Protein AF-A0A1F4DPZ2-F1 (afdb_monomer_lite)

Secondary structure (DSSP, 8-state):
----EEE------GGGTTTTHHHHHHHHHHHHHHHT-STT-----EEEEE--HHHHHHHHH-TTEEEEEEE-SPP-HHHHHHHHHHHHHHTTPPPPS--S--S---EEEEEE----

Sequence (116 aa):
MAVEARACRLAIMPEWQGASVGLRFLNAVCERWRRGENRYGKPMPTLFHTSHLGLAVALRRDPAWTQVSATLCGDNEARSIQTLARSAARHGKKAAGSGFGGYFRAVQGFRYLGLE

Foldseek 3Di:
DADAAEDEDFDDDPVCPPVCPRVVVVLVVQVCLQCLVDPRSDHHKYKYKDLDPVVVVVQVPDPQKDWDDFQFFWDDWVVQQVVQCVVCVVVVHDGDPTGGGGDTDSITMMIGNGDD

Structure (mmCIF, N/CA/C/O backbone):
data_AF-A0A1F4DPZ2-F1
#
_entry.id   AF-A0A1F4DPZ2-F1
#
loop_
_atom_site.group_PDB
_atom_site.id
_atom_site.type_symbol
_atom_site.label_atom_id
_atom_site.label_alt_id
_atom_site.label_comp_id
_atom_site.label_asym_id
_atom_site.label_entity_id
_atom_site.label_seq_id
_atom_site.pdbx_PDB_ins_code
_atom_site.Cartn_x
_atom_site.Cartn_y
_atom_site.Cartn_z
_atom_site.occupancy
_atom_site.B_iso_or_equiv
_atom_site.auth_seq_id
_atom_site.auth_comp_id
_atom_site.auth_asym_id
_atom_site.auth_atom_id
_atom_site.pdbx_PDB_model_num
ATOM 1 N N . MET A 1 1 ? 3.233 -19.149 2.320 1.00 45.69 1 MET A N 1
ATOM 2 C CA . MET A 1 1 ? 3.026 -17.750 1.882 1.00 45.69 1 MET A CA 1
ATOM 3 C C . MET A 1 1 ? 1.689 -17.289 2.427 1.00 45.69 1 MET A C 1
ATOM 5 O O . MET A 1 1 ? 0.708 -17.981 2.193 1.00 45.69 1 MET A O 1
ATOM 9 N N . ALA A 1 2 ? 1.649 -16.195 3.187 1.00 61.59 2 ALA A N 1
ATOM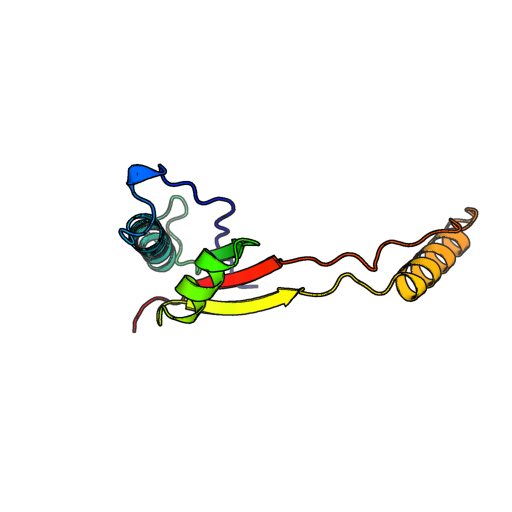 10 C CA . ALA A 1 2 ? 0.382 -15.600 3.609 1.00 61.59 2 ALA A CA 1
ATOM 11 C C . ALA A 1 2 ? -0.380 -15.089 2.372 1.00 61.59 2 ALA A C 1
ATOM 13 O O . ALA A 1 2 ? 0.235 -14.531 1.464 1.00 61.59 2 ALA A O 1
ATOM 14 N N . VAL A 1 3 ? -1.690 -15.330 2.308 1.00 84.06 3 VAL A N 1
ATOM 15 C CA . VAL A 1 3 ? -2.539 -14.848 1.210 1.00 84.06 3 VAL A CA 1
ATOM 16 C C . VAL A 1 3 ? -2.895 -13.390 1.496 1.00 84.06 3 VAL A C 1
ATOM 18 O O . VAL A 1 3 ? -3.402 -13.084 2.572 1.00 84.06 3 VAL A O 1
ATOM 21 N N . GLU A 1 4 ? -2.619 -12.496 0.549 1.00 90.62 4 GLU A N 1
ATOM 22 C CA . GLU A 1 4 ? -2.924 -11.067 0.663 1.00 90.62 4 GLU A CA 1
ATOM 23 C C . GLU A 1 4 ? -4.008 -10.664 -0.338 1.00 90.62 4 GLU A C 1
ATOM 25 O O . GLU A 1 4 ? -4.046 -11.138 -1.478 1.00 90.62 4 GLU A O 1
ATOM 30 N N . ALA A 1 5 ? -4.865 -9.735 0.070 1.00 94.00 5 ALA A N 1
ATOM 31 C CA . ALA A 1 5 ? -5.763 -9.045 -0.837 1.00 94.00 5 ALA A CA 1
ATOM 32 C C . ALA A 1 5 ? -5.009 -7.947 -1.593 1.00 94.00 5 ALA A C 1
ATOM 34 O O . ALA A 1 5 ? -4.081 -7.336 -1.062 1.00 94.00 5 ALA A O 1
ATOM 35 N N . ARG A 1 6 ? -5.429 -7.640 -2.824 1.00 93.75 6 ARG A N 1
ATOM 36 C CA . ARG A 1 6 ? -4.872 -6.525 -3.600 1.00 93.75 6 ARG A CA 1
ATOM 37 C C . ARG A 1 6 ? -5.963 -5.520 -3.944 1.00 93.75 6 ARG A C 1
ATOM 39 O O . ARG A 1 6 ? -6.891 -5.840 -4.682 1.00 93.75 6 ARG A O 1
ATOM 46 N N . ALA A 1 7 ? -5.796 -4.291 -3.475 1.00 92.50 7 ALA A N 1
ATOM 47 C CA . ALA A 1 7 ? -6.559 -3.145 -3.942 1.00 92.50 7 ALA A CA 1
ATOM 48 C C . ALA A 1 7 ? -5.812 -2.497 -5.124 1.00 92.50 7 ALA A C 1
ATOM 50 O O . ALA A 1 7 ? -4.649 -2.112 -5.008 1.00 92.50 7 ALA A O 1
ATOM 51 N N . CYS A 1 8 ? -6.466 -2.426 -6.288 1.00 85.81 8 CYS A N 1
ATOM 52 C CA . CYS A 1 8 ? -5.813 -2.045 -7.550 1.00 85.81 8 CYS A CA 1
ATOM 53 C C . CYS A 1 8 ? -6.083 -0.598 -7.983 1.00 85.81 8 CYS A C 1
ATOM 55 O O . CYS A 1 8 ? -5.235 0.015 -8.625 1.00 85.81 8 CYS A O 1
ATOM 57 N N . ARG A 1 9 ? -7.275 -0.062 -7.695 1.00 88.94 9 ARG A N 1
ATOM 58 C CA . ARG A 1 9 ? -7.693 1.277 -8.124 1.00 88.94 9 ARG A CA 1
ATOM 59 C C . ARG A 1 9 ? -8.657 1.862 -7.099 1.00 88.94 9 ARG A C 1
ATOM 61 O O . ARG A 1 9 ? -9.607 1.193 -6.709 1.00 88.94 9 ARG A O 1
ATOM 68 N N . LEU A 1 10 ? -8.415 3.109 -6.711 1.00 91.06 10 LEU A N 1
ATOM 69 C CA . LEU A 1 10 ? -9.334 3.920 -5.920 1.00 91.06 10 LEU A CA 1
ATOM 70 C C . LEU A 1 10 ? -9.719 5.135 -6.760 1.00 91.06 10 LEU A C 1
ATOM 72 O O . LEU A 1 10 ? -8.844 5.854 -7.238 1.00 91.06 10 LEU A O 1
ATOM 76 N N . ALA A 1 11 ? -11.016 5.341 -6.943 1.00 91.50 11 ALA A N 1
ATOM 77 C CA . ALA A 1 11 ? -11.564 6.524 -7.582 1.00 91.50 11 ALA A CA 1
ATOM 78 C C . ALA A 1 11 ? -12.589 7.143 -6.636 1.00 91.50 11 ALA A C 1
ATOM 80 O O . ALA A 1 11 ? -13.392 6.432 -6.035 1.00 91.50 11 ALA A O 1
ATOM 81 N N . ILE A 1 12 ? -12.533 8.462 -6.509 1.00 91.62 12 ILE A N 1
ATOM 82 C CA . ILE A 1 12 ? -13.531 9.264 -5.811 1.00 91.62 12 ILE A CA 1
ATOM 83 C C . ILE A 1 12 ? -13.921 10.415 -6.723 1.00 91.62 12 ILE A C 1
ATOM 85 O O . ILE A 1 12 ? -13.080 10.919 -7.477 1.00 91.62 12 ILE A O 1
ATOM 89 N N . MET A 1 13 ? -15.186 10.815 -6.657 1.00 93.25 13 MET A N 1
ATOM 90 C CA . MET A 1 13 ? -15.648 11.967 -7.417 1.00 93.25 13 MET A CA 1
ATOM 91 C C . MET A 1 13 ? -14.890 13.235 -6.981 1.00 93.25 13 MET A C 1
ATOM 93 O O . MET A 1 13 ? -14.535 13.338 -5.799 1.00 93.25 13 MET A O 1
ATOM 97 N N . PRO A 1 14 ? -14.615 14.178 -7.902 1.00 90.50 14 PRO A N 1
ATOM 98 C CA . PRO A 1 14 ? -13.837 15.384 -7.615 1.00 90.50 14 PRO A CA 1
ATOM 99 C C . PRO A 1 14 ? -14.345 16.188 -6.413 1.00 90.50 14 PRO A C 1
ATOM 101 O O . PRO A 1 14 ? -13.545 16.602 -5.582 1.00 90.50 14 PRO A O 1
ATOM 104 N N . GLU A 1 15 ? -15.660 16.334 -6.266 1.00 93.69 15 GLU A N 1
ATOM 105 C CA . GLU A 1 15 ? -16.312 17.067 -5.175 1.00 93.69 15 GLU A CA 1
ATOM 106 C C . GLU A 1 15 ? -16.059 16.467 -3.781 1.00 93.69 15 GLU A C 1
ATOM 108 O O . GLU A 1 15 ? -16.187 17.159 -2.774 1.00 93.69 15 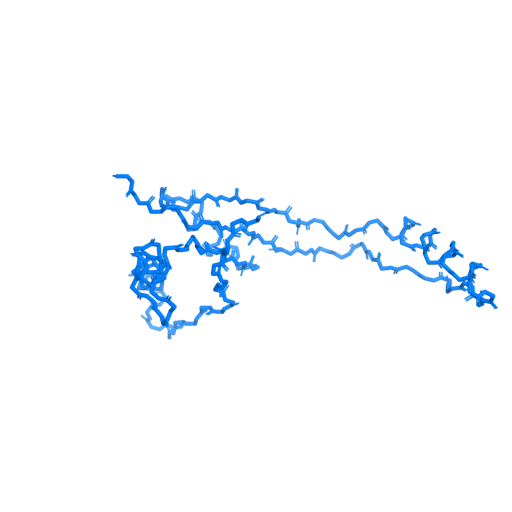GLU A O 1
ATOM 113 N N . TRP A 1 16 ? -15.645 15.198 -3.711 1.00 90.06 16 TRP A N 1
ATOM 114 C CA . TRP A 1 16 ? -15.306 14.507 -2.463 1.00 90.06 16 TRP A CA 1
ATOM 115 C C . TRP A 1 16 ? -13.792 14.386 -2.229 1.00 90.06 16 TRP A C 1
ATOM 117 O O . TRP A 1 16 ? -13.357 13.809 -1.223 1.00 90.06 16 TRP A O 1
ATOM 127 N N . GLN A 1 17 ? -12.963 14.916 -3.134 1.00 87.69 17 GLN A N 1
ATOM 128 C CA . GLN A 1 17 ? -11.515 14.985 -2.937 1.00 87.69 17 GLN A CA 1
ATOM 129 C C . GLN A 1 17 ? -11.177 15.992 -1.830 1.00 87.69 17 GLN A C 1
ATOM 131 O O . GLN A 1 17 ? -11.837 17.008 -1.658 1.00 87.69 17 GLN A O 1
ATOM 136 N N . GLY A 1 18 ? -10.167 15.687 -1.012 1.00 83.12 18 GLY A N 1
ATOM 137 C CA . GLY A 1 18 ? -9.789 16.524 0.138 1.00 83.12 18 GLY A CA 1
ATOM 138 C C . GLY A 1 18 ? -10.668 16.350 1.386 1.00 83.12 18 GLY A C 1
ATOM 139 O O . GLY A 1 18 ? -10.171 16.523 2.494 1.00 83.12 18 GLY A O 1
ATOM 140 N N . ALA A 1 19 ? -11.905 15.860 1.258 1.00 87.94 19 ALA A N 1
ATOM 141 C CA . ALA A 1 19 ? -12.790 15.553 2.393 1.00 87.94 19 ALA A CA 1
ATOM 142 C C . ALA A 1 19 ? -12.450 14.228 3.118 1.00 87.94 19 ALA A C 1
ATOM 144 O O . ALA A 1 19 ? -13.220 13.729 3.936 1.00 87.94 19 ALA A O 1
ATOM 145 N N . SER A 1 20 ? -11.303 13.610 2.807 1.00 85.12 20 SER A N 1
ATOM 146 C CA . SER A 1 20 ? -10.849 12.311 3.344 1.00 85.12 20 SER A CA 1
ATOM 147 C C . SER A 1 20 ? -11.784 11.112 3.097 1.00 85.12 20 SER A C 1
ATOM 149 O O . SER A 1 20 ? -11.528 10.026 3.619 1.00 85.12 20 SER A O 1
ATOM 151 N N . VAL A 1 21 ? -12.826 11.260 2.270 1.00 92.44 21 VAL A N 1
ATOM 152 C CA . VAL A 1 21 ? -13.807 10.197 1.980 1.00 92.44 21 VAL A CA 1
ATOM 153 C C . VAL A 1 21 ? -13.128 8.963 1.388 1.00 92.44 21 VAL A C 1
ATOM 155 O O . VAL A 1 21 ? -13.366 7.851 1.848 1.00 92.44 21 VAL A O 1
ATOM 158 N N . GLY A 1 22 ? -12.221 9.152 0.424 1.00 92.75 22 GLY A N 1
ATOM 159 C CA . GLY A 1 22 ? -11.522 8.041 -0.228 1.00 92.75 22 GLY A CA 1
ATOM 160 C C . GLY A 1 22 ? -10.669 7.202 0.724 1.00 92.75 22 GLY A C 1
ATOM 161 O O . GLY A 1 22 ? -10.720 5.977 0.658 1.00 92.75 22 GLY A O 1
ATOM 162 N N . LEU A 1 23 ? -9.923 7.840 1.632 1.00 92.75 23 LEU A N 1
ATOM 163 C CA . LEU A 1 23 ? -9.080 7.131 2.600 1.00 92.75 23 LEU A CA 1
ATOM 164 C C . LEU A 1 23 ? -9.931 6.400 3.646 1.00 92.75 23 LEU A C 1
ATOM 166 O O . LEU A 1 23 ? -9.687 5.232 3.923 1.00 92.75 23 LEU A O 1
ATOM 170 N N . ARG A 1 24 ? -10.987 7.046 4.161 1.00 93.75 24 ARG A N 1
ATOM 171 C CA . ARG A 1 24 ? -11.937 6.416 5.096 1.00 93.75 24 ARG A CA 1
ATOM 172 C C . ARG A 1 24 ? -12.630 5.207 4.469 1.00 93.75 24 ARG A C 1
ATOM 174 O O . ARG A 1 24 ? -12.734 4.165 5.111 1.00 93.75 24 ARG A O 1
ATOM 181 N N . PHE A 1 25 ? -13.062 5.330 3.214 1.00 95.00 25 PHE A N 1
ATOM 182 C CA . PHE A 1 25 ? -13.646 4.226 2.458 1.00 95.00 25 PHE A CA 1
ATOM 183 C C . PHE A 1 25 ? -12.644 3.082 2.269 1.00 95.00 25 PHE A C 1
ATOM 185 O O . PHE A 1 25 ? -12.967 1.931 2.560 1.00 95.00 25 PHE A O 1
ATOM 192 N N . LEU A 1 26 ? -11.420 3.395 1.832 1.00 95.44 26 LEU A N 1
ATOM 193 C CA . LEU A 1 26 ? -10.370 2.398 1.644 1.00 95.44 26 LEU A CA 1
ATOM 194 C C . LEU A 1 26 ? -10.064 1.658 2.956 1.00 95.44 26 LEU A C 1
ATOM 196 O O . LEU A 1 26 ? -10.050 0.431 2.960 1.00 95.44 26 LEU A O 1
ATOM 200 N N . ASN A 1 27 ? -9.912 2.382 4.068 1.00 95.62 27 ASN A N 1
ATOM 201 C CA . ASN A 1 27 ? -9.676 1.802 5.392 1.00 95.62 27 ASN A CA 1
ATOM 202 C C . ASN A 1 27 ? -10.820 0.877 5.815 1.00 95.62 27 ASN A C 1
ATOM 204 O O . ASN A 1 27 ? -10.566 -0.241 6.251 1.00 95.62 27 ASN A O 1
ATOM 208 N N . ALA A 1 28 ? -12.075 1.304 5.642 1.00 95.81 28 ALA A N 1
ATOM 209 C CA . ALA A 1 28 ? -13.237 0.490 5.990 1.00 95.81 28 ALA A CA 1
ATOM 210 C C . ALA A 1 28 ? -13.277 -0.823 5.193 1.00 95.81 28 ALA A C 1
ATOM 212 O O . ALA A 1 28 ? -13.537 -1.884 5.757 1.00 95.81 28 ALA A O 1
ATOM 213 N N . VAL A 1 29 ? -12.979 -0.780 3.891 1.00 95.81 29 VAL A N 1
ATOM 214 C CA . VAL A 1 29 ? -12.901 -1.993 3.067 1.00 95.81 29 VAL A CA 1
ATOM 215 C C . VAL A 1 29 ? -11.739 -2.879 3.522 1.00 95.81 29 VAL A C 1
ATOM 217 O O . VAL A 1 29 ? -11.939 -4.070 3.749 1.00 95.81 29 VAL A O 1
ATOM 220 N N . CYS A 1 30 ? -10.540 -2.324 3.695 1.00 96.25 30 CYS A N 1
ATOM 221 C CA . CYS A 1 30 ? -9.362 -3.089 4.100 1.00 96.25 30 CYS A CA 1
ATOM 222 C C . CYS A 1 30 ? -9.517 -3.730 5.487 1.00 96.25 30 CYS A C 1
ATOM 224 O O . CYS A 1 30 ? -9.100 -4.873 5.668 1.00 96.25 30 CYS A O 1
ATOM 226 N N . GLU A 1 31 ? -10.174 -3.057 6.431 1.00 96.62 31 GLU A N 1
ATOM 227 C CA . GLU A 1 31 ? -10.462 -3.598 7.762 1.00 96.62 31 GLU A CA 1
ATOM 228 C C . GLU A 1 31 ? -11.413 -4.796 7.697 1.00 96.62 31 GLU A C 1
ATOM 230 O O . GLU A 1 31 ? -11.169 -5.818 8.338 1.00 96.62 31 GLU A O 1
ATOM 235 N N . ARG A 1 32 ? -12.449 -4.738 6.852 1.00 96.19 32 ARG A N 1
ATOM 236 C CA . ARG A 1 32 ? -13.337 -5.889 6.620 1.00 96.19 32 ARG A CA 1
ATOM 237 C C . ARG A 1 32 ? -12.578 -7.077 6.035 1.00 96.19 32 ARG A C 1
ATOM 239 O O . ARG A 1 32 ? -12.749 -8.209 6.483 1.00 96.19 32 ARG A O 1
ATOM 246 N N . TRP A 1 33 ? -11.672 -6.834 5.086 1.00 96.00 33 TRP A N 1
ATOM 247 C CA . TRP A 1 33 ? -10.814 -7.892 4.546 1.00 96.00 33 TRP A CA 1
ATOM 248 C C . TRP A 1 33 ? -9.859 -8.467 5.596 1.00 96.00 33 TRP A C 1
ATOM 250 O O . TRP A 1 33 ? -9.722 -9.692 5.668 1.00 96.00 33 TRP A O 1
ATOM 260 N N . ARG A 1 34 ? -9.281 -7.616 6.452 1.00 95.19 34 ARG A N 1
ATOM 261 C CA . ARG A 1 34 ? -8.427 -8.026 7.574 1.00 95.19 34 ARG A CA 1
ATOM 262 C C . ARG A 1 34 ? -9.175 -8.928 8.552 1.00 95.19 34 ARG A C 1
ATOM 264 O O . ARG A 1 34 ? -8.626 -9.940 8.965 1.00 95.19 34 ARG A O 1
ATOM 271 N N . ARG A 1 35 ? -10.437 -8.617 8.860 1.00 95.00 35 ARG A N 1
ATOM 272 C CA . ARG A 1 35 ? -11.313 -9.423 9.736 1.00 95.00 35 ARG A CA 1
ATOM 273 C C . ARG A 1 35 ? -11.838 -10.706 9.092 1.00 95.00 35 ARG A C 1
ATOM 275 O O . ARG A 1 35 ? -12.417 -11.540 9.775 1.00 95.00 35 ARG A O 1
ATOM 282 N N . GLY A 1 36 ? -11.651 -10.877 7.786 1.00 94.94 36 GLY A N 1
ATOM 283 C CA . GLY A 1 36 ? -12.202 -12.010 7.047 1.00 94.94 36 GLY A CA 1
ATOM 284 C C . GLY A 1 36 ? -13.660 -11.837 6.624 1.00 94.94 36 GLY A C 1
ATOM 285 O O . GLY A 1 36 ? -14.237 -12.773 6.076 1.00 94.94 36 GLY A O 1
ATOM 286 N N . GLU A 1 37 ? -14.232 -10.639 6.772 1.00 96.00 37 GLU A N 1
ATOM 287 C CA . GLU A 1 37 ? -15.540 -10.243 6.229 1.00 96.00 37 GLU A CA 1
ATOM 288 C C . GLU A 1 37 ? -15.458 -10.001 4.710 1.00 96.00 37 GLU A C 1
ATOM 290 O O . GLU A 1 37 ? -15.810 -8.948 4.174 1.00 96.00 37 GLU A O 1
ATOM 295 N N . ASN A 1 38 ? -14.926 -10.982 3.993 1.00 94.12 38 ASN A N 1
ATOM 296 C CA . ASN A 1 38 ? -14.784 -10.980 2.549 1.00 94.12 38 ASN A CA 1
ATOM 297 C C . ASN A 1 38 ? -15.379 -12.270 1.977 1.00 94.12 38 ASN A C 1
ATOM 299 O O . ASN A 1 38 ? -15.696 -13.210 2.703 1.00 94.12 38 ASN A O 1
ATOM 303 N N . ARG A 1 39 ? -15.498 -12.340 0.649 1.00 94.06 39 ARG A N 1
ATOM 304 C CA . ARG A 1 39 ? -16.104 -13.486 -0.054 1.00 94.06 39 ARG A CA 1
ATOM 305 C C . ARG A 1 39 ? -15.448 -14.843 0.227 1.00 94.06 39 ARG A C 1
ATOM 307 O O . ARG A 1 39 ? -16.016 -15.868 -0.122 1.00 94.06 39 ARG A O 1
ATOM 314 N N . TYR A 1 40 ? -14.235 -14.848 0.776 1.00 94.00 40 TYR A N 1
ATOM 315 C CA . TYR A 1 40 ? -13.488 -16.060 1.085 1.00 94.00 40 TYR A CA 1
ATOM 316 C C . TYR A 1 40 ? -13.605 -16.477 2.552 1.00 94.00 40 TYR A C 1
ATOM 318 O O . TYR A 1 40 ? -13.099 -17.543 2.892 1.00 94.00 40 TYR A O 1
ATOM 326 N N . GLY A 1 41 ? -14.209 -15.648 3.414 1.00 94.88 41 GLY A N 1
ATOM 327 C CA . GLY A 1 41 ? -14.310 -15.907 4.852 1.00 94.88 41 GLY A CA 1
ATOM 328 C C . GLY A 1 41 ? -12.950 -16.025 5.548 1.00 94.88 41 GLY A C 1
ATOM 329 O O . GLY A 1 41 ? -12.827 -16.747 6.532 1.00 94.88 41 GLY A O 1
ATOM 330 N N . LYS A 1 42 ? -11.897 -15.401 4.996 1.00 93.56 42 LYS A N 1
ATOM 331 C CA . LYS A 1 42 ? -10.508 -15.559 5.459 1.00 9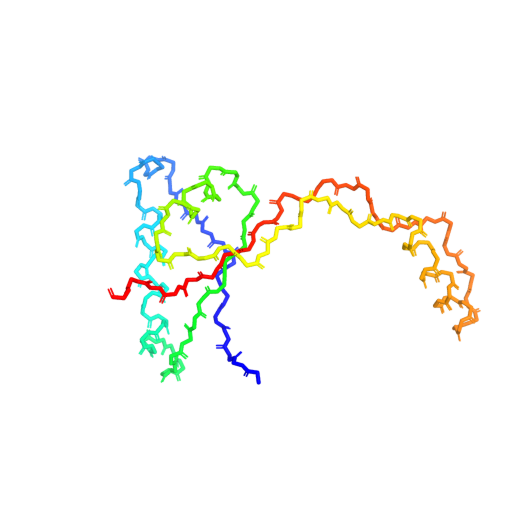3.56 42 LYS A CA 1
ATOM 332 C C . LYS A 1 42 ? -9.875 -14.210 5.784 1.00 93.56 42 LYS A C 1
ATOM 334 O O . LYS A 1 42 ? -9.863 -13.354 4.897 1.00 93.56 42 LYS A O 1
ATOM 339 N N . PRO A 1 43 ? -9.308 -14.026 6.987 1.00 94.69 43 PRO A N 1
ATOM 340 C CA . PRO A 1 43 ? -8.506 -12.855 7.327 1.00 94.69 43 PRO A CA 1
ATOM 341 C C . PRO A 1 43 ? -7.349 -12.664 6.345 1.00 94.69 43 PRO A C 1
ATOM 343 O O . PRO A 1 43 ? -6.530 -13.569 6.170 1.00 94.69 43 PRO A O 1
ATOM 346 N N . MET A 1 44 ? -7.285 -11.507 5.684 1.00 94.69 44 MET A N 1
ATOM 347 C CA . MET A 1 44 ? -6.206 -11.178 4.750 1.00 94.69 44 MET A CA 1
ATOM 348 C C . MET A 1 44 ? -5.820 -9.700 4.863 1.00 94.69 44 MET A C 1
ATOM 350 O O . MET A 1 44 ? -6.694 -8.837 4.741 1.00 94.69 44 MET A O 1
ATOM 354 N N . PRO A 1 45 ? -4.525 -9.371 5.032 1.00 93.62 45 PRO A N 1
ATOM 355 C CA . PRO A 1 45 ? -4.071 -7.995 4.894 1.00 93.62 45 PRO A CA 1
ATOM 356 C C . PRO A 1 45 ? -4.239 -7.538 3.440 1.00 93.62 45 PRO A C 1
ATOM 358 O O . PRO A 1 45 ? -4.243 -8.352 2.510 1.00 93.62 45 PRO A O 1
ATOM 361 N N . THR A 1 46 ? -4.373 -6.227 3.235 1.00 96.19 46 THR A N 1
ATOM 362 C CA . THR A 1 46 ? -4.560 -5.653 1.895 1.00 96.19 46 THR A CA 1
ATOM 363 C C . THR A 1 46 ? -3.331 -4.873 1.456 1.00 96.19 46 THR A C 1
ATOM 365 O O . THR A 1 46 ? -2.846 -4.008 2.180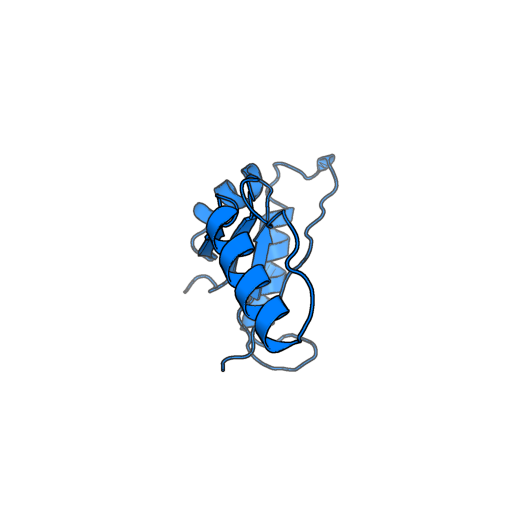 1.00 96.19 46 THR A O 1
ATOM 368 N N . LEU A 1 47 ? -2.860 -5.151 0.244 1.00 95.94 47 LEU A N 1
ATOM 369 C CA . LEU A 1 47 ? -1.792 -4.428 -0.433 1.00 95.94 47 LEU A CA 1
ATOM 370 C C . LEU A 1 47 ? -2.384 -3.434 -1.441 1.00 95.94 47 LEU A C 1
ATOM 372 O O . LEU A 1 47 ? -3.230 -3.798 -2.261 1.00 95.94 47 LEU A O 1
ATOM 376 N N . PHE A 1 48 ? -1.906 -2.195 -1.419 1.00 95.31 48 PHE A N 1
ATOM 377 C CA . PHE A 1 48 ? -2.329 -1.114 -2.303 1.00 95.31 48 PHE A CA 1
ATOM 378 C C . PHE A 1 48 ? -1.115 -0.453 -2.955 1.00 95.31 48 PHE A C 1
ATOM 380 O O . PHE A 1 48 ? -0.159 -0.093 -2.272 1.00 95.31 48 PHE A O 1
ATOM 387 N N . HIS A 1 49 ? -1.147 -0.284 -4.278 1.00 93.19 4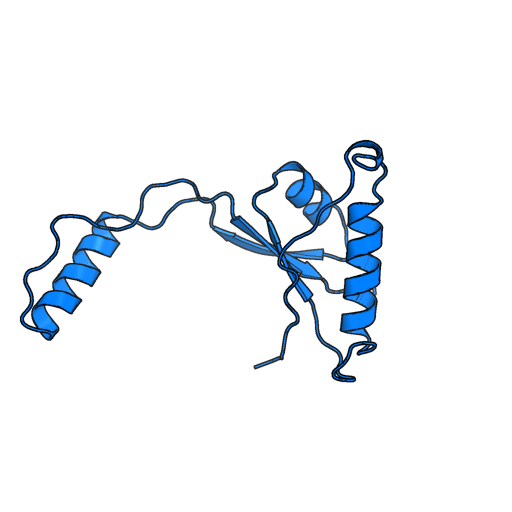9 HIS A N 1
ATOM 388 C CA . HIS A 1 49 ? -0.093 0.408 -5.021 1.00 93.19 49 HIS A CA 1
ATOM 389 C C . HIS A 1 49 ? -0.636 1.694 -5.620 1.00 93.19 49 HIS A C 1
ATOM 391 O O . HIS A 1 49 ? -1.709 1.701 -6.220 1.00 93.19 49 HIS A O 1
ATOM 397 N N . THR A 1 50 ? 0.130 2.772 -5.504 1.00 91.38 50 THR A N 1
ATOM 398 C CA . THR A 1 50 ? -0.247 4.067 -6.063 1.00 91.38 50 THR A CA 1
ATOM 399 C C . THR A 1 50 ? 0.956 4.805 -6.624 1.00 91.38 50 THR A C 1
ATOM 401 O O . THR A 1 50 ? 2.057 4.722 -6.084 1.00 91.38 50 THR A O 1
ATOM 404 N N . SER A 1 51 ? 0.729 5.538 -7.712 1.00 89.06 51 SER A N 1
ATOM 405 C CA . SER A 1 51 ? 1.643 6.560 -8.230 1.00 89.06 51 SER A CA 1
ATOM 406 C C . SER A 1 51 ? 1.243 7.979 -7.827 1.00 89.06 51 SER A C 1
ATOM 408 O O . SER A 1 51 ? 1.931 8.944 -8.153 1.00 89.06 51 SER A O 1
ATOM 410 N N . HIS A 1 52 ? 0.111 8.125 -7.136 1.00 88.94 52 HIS A N 1
ATOM 411 C CA . HIS A 1 52 ? -0.455 9.417 -6.789 1.00 88.94 52 HIS A CA 1
ATOM 412 C C . HIS A 1 52 ? 0.230 9.982 -5.542 1.00 88.94 52 HIS A C 1
ATOM 414 O O . HIS A 1 52 ? -0.036 9.534 -4.423 1.00 88.94 52 HIS A O 1
ATOM 420 N N . LEU A 1 53 ? 1.081 10.996 -5.729 1.00 87.38 53 LEU A N 1
ATOM 421 C CA . LEU A 1 53 ? 1.902 11.587 -4.665 1.00 87.38 53 LEU A CA 1
ATOM 422 C C . LEU A 1 53 ? 1.070 12.027 -3.454 1.00 87.38 53 LEU A C 1
ATOM 424 O O . LEU A 1 53 ? 1.415 11.694 -2.322 1.00 87.38 53 LEU A O 1
ATOM 428 N N . GLY A 1 54 ? -0.064 12.699 -3.682 1.00 89.38 54 GLY A N 1
ATOM 429 C CA . GLY A 1 54 ? -0.944 13.146 -2.598 1.00 89.38 54 GLY A CA 1
ATOM 430 C C . GLY A 1 54 ? -1.552 11.990 -1.798 1.00 89.38 54 GLY A C 1
ATOM 431 O O . GLY A 1 54 ? -1.670 12.073 -0.579 1.00 89.38 54 GLY A O 1
ATOM 432 N N . LEU A 1 55 ? -1.860 10.871 -2.463 1.00 90.81 55 LEU A N 1
ATOM 433 C CA . LEU A 1 55 ? -2.417 9.695 -1.791 1.00 90.81 55 LEU A CA 1
ATOM 434 C C . LEU A 1 55 ? -1.323 8.954 -1.025 1.00 90.81 55 LEU A C 1
ATOM 436 O O . LEU A 1 55 ? -1.546 8.533 0.100 1.00 90.81 55 LEU A O 1
ATOM 440 N N . ALA A 1 56 ? -0.123 8.848 -1.591 1.00 92.50 56 ALA A N 1
ATOM 441 C CA . ALA A 1 56 ? 1.004 8.240 -0.903 1.00 92.50 56 ALA A CA 1
ATOM 442 C C . ALA A 1 56 ? 1.442 9.033 0.338 1.00 92.50 56 ALA A C 1
ATOM 444 O O . ALA A 1 56 ? 1.831 8.434 1.337 1.00 92.50 56 ALA A O 1
ATOM 445 N N . VAL A 1 57 ? 1.375 10.369 0.300 1.00 92.94 57 VAL A N 1
ATOM 446 C CA . VAL A 1 57 ? 1.605 11.212 1.485 1.00 92.94 57 VAL A CA 1
ATOM 447 C C . VAL A 1 57 ? 0.523 10.971 2.536 1.00 92.94 57 VAL A C 1
ATOM 449 O O . VAL A 1 57 ? 0.855 10.840 3.710 1.00 92.94 57 VAL A O 1
ATOM 452 N N . ALA A 1 58 ? -0.746 10.879 2.130 1.00 93.50 58 ALA A N 1
ATOM 453 C CA . ALA A 1 58 ? -1.842 10.583 3.050 1.00 93.50 58 ALA A CA 1
ATOM 454 C C . ALA A 1 58 ? -1.680 9.200 3.705 1.00 93.50 58 ALA A C 1
ATOM 456 O O . ALA A 1 58 ? -1.747 9.102 4.924 1.00 93.50 58 ALA A O 1
ATOM 457 N N . LEU A 1 59 ? -1.368 8.163 2.920 1.00 94.56 59 LEU A N 1
ATOM 458 C CA . LEU A 1 59 ? -1.127 6.805 3.419 1.00 94.56 59 LEU A CA 1
ATOM 459 C C . LEU A 1 59 ? 0.085 6.732 4.357 1.00 94.56 59 LEU A C 1
ATOM 461 O O . LEU A 1 59 ? 0.039 6.013 5.341 1.00 94.56 59 LEU A O 1
ATOM 465 N N . ARG A 1 60 ? 1.154 7.504 4.106 1.00 94.69 60 ARG A N 1
ATOM 466 C CA . ARG A 1 60 ? 2.308 7.594 5.024 1.00 94.69 60 ARG A CA 1
ATOM 467 C C . ARG A 1 60 ? 1.976 8.228 6.377 1.00 94.69 60 ARG A C 1
ATOM 469 O O . ARG A 1 60 ? 2.719 8.018 7.327 1.00 94.69 60 ARG A O 1
ATOM 476 N N . ARG A 1 61 ? 0.928 9.052 6.447 1.00 94.38 61 ARG A N 1
ATOM 477 C CA . ARG A 1 61 ? 0.487 9.719 7.682 1.00 94.38 61 ARG A CA 1
ATOM 478 C C . ARG A 1 61 ? -0.545 8.905 8.458 1.00 94.38 61 ARG A C 1
ATOM 480 O O . ARG A 1 61 ? -0.792 9.221 9.616 1.00 94.38 61 ARG A O 1
ATOM 487 N N . ASP A 1 62 ? -1.167 7.917 7.823 1.00 94.56 62 ASP A N 1
ATOM 488 C CA . ASP A 1 62 ? -2.195 7.088 8.439 1.00 94.56 62 ASP A CA 1
ATOM 489 C C . ASP A 1 62 ? -1.541 5.907 9.185 1.00 94.56 62 ASP A C 1
ATOM 491 O O . ASP A 1 62 ? -0.893 5.077 8.543 1.00 94.56 62 ASP A O 1
ATOM 495 N N . PRO A 1 63 ? -1.700 5.799 10.519 1.00 95.00 63 PRO A N 1
ATOM 496 C CA . PRO A 1 63 ? -1.054 4.754 11.312 1.00 95.00 63 PRO A CA 1
ATOM 497 C C . PRO A 1 63 ? -1.542 3.337 10.985 1.00 95.00 63 PRO A C 1
ATOM 499 O O . PRO A 1 63 ? -0.846 2.374 11.290 1.00 95.00 63 PRO A O 1
ATOM 502 N N . ALA A 1 64 ? -2.694 3.185 10.322 1.00 95.75 64 ALA A N 1
ATOM 503 C CA . ALA A 1 64 ? -3.181 1.876 9.896 1.00 95.75 64 ALA A CA 1
ATOM 504 C C . ALA A 1 64 ? -2.411 1.302 8.689 1.00 95.75 64 ALA A C 1
ATOM 506 O O . ALA A 1 64 ? -2.619 0.143 8.308 1.00 95.75 64 ALA A O 1
ATOM 507 N N . TRP A 1 65 ? -1.548 2.106 8.057 1.00 96.50 65 TRP A N 1
ATOM 508 C CA . TRP A 1 65 ? -0.809 1.749 6.852 1.00 96.50 65 TRP A CA 1
ATOM 509 C C . TRP A 1 65 ? 0.694 1.708 7.089 1.00 96.50 65 TRP A C 1
ATOM 511 O O . TRP A 1 65 ? 1.288 2.563 7.735 1.00 96.50 65 TRP A O 1
ATOM 521 N N . THR A 1 66 ? 1.342 0.728 6.469 1.00 96.12 66 THR A N 1
ATOM 522 C CA . THR A 1 66 ? 2.801 0.625 6.418 1.00 96.12 66 THR A CA 1
ATOM 523 C C . THR A 1 66 ? 3.258 0.633 4.970 1.00 96.12 66 THR A C 1
ATOM 525 O O . THR A 1 66 ? 2.749 -0.124 4.143 1.00 96.12 66 THR A O 1
ATOM 528 N N . GLN A 1 67 ? 4.232 1.479 4.639 1.00 95.31 67 GLN A N 1
ATOM 529 C CA . GLN A 1 67 ? 4.856 1.448 3.321 1.00 95.31 67 GLN A CA 1
ATOM 530 C C . GLN A 1 67 ? 5.779 0.229 3.213 1.00 95.31 67 GLN A C 1
ATOM 532 O O . GLN A 1 67 ? 6.661 0.038 4.042 1.00 95.31 67 GLN A O 1
ATOM 537 N N . VAL A 1 68 ? 5.576 -0.597 2.187 1.00 94.88 68 VAL A N 1
ATOM 538 C CA . VAL A 1 68 ? 6.281 -1.882 2.015 1.00 94.88 68 VAL A CA 1
ATOM 539 C C . VAL A 1 68 ? 7.148 -1.921 0.765 1.00 94.88 68 VAL A C 1
ATOM 541 O O . VAL A 1 68 ? 8.044 -2.753 0.660 1.00 94.88 68 VAL A O 1
ATOM 544 N N . SER A 1 69 ? 6.895 -1.026 -0.191 1.00 90.69 69 SER A N 1
ATOM 545 C CA . SER A 1 69 ? 7.738 -0.861 -1.369 1.00 90.69 69 SER A CA 1
ATOM 546 C C . SER A 1 69 ? 7.727 0.581 -1.872 1.00 90.69 69 SER A C 1
ATOM 548 O O . SER A 1 69 ? 6.766 1.340 -1.703 1.00 90.69 69 SER A O 1
ATOM 550 N N . ALA A 1 70 ? 8.833 0.971 -2.497 1.00 86.06 70 ALA A N 1
ATOM 551 C CA . ALA A 1 70 ? 8.998 2.256 -3.157 1.00 86.06 70 ALA A CA 1
ATOM 552 C C . ALA A 1 70 ? 9.963 2.071 -4.330 1.00 86.06 70 ALA A C 1
ATOM 554 O O . ALA A 1 70 ? 11.172 2.241 -4.188 1.00 86.06 70 ALA A O 1
ATOM 555 N N . THR A 1 71 ? 9.439 1.688 -5.490 1.00 79.50 71 THR A N 1
ATOM 556 C CA . THR A 1 71 ? 10.246 1.634 -6.712 1.00 79.50 71 THR A CA 1
ATOM 557 C C . THR A 1 71 ? 10.150 3.001 -7.353 1.00 79.50 71 THR A C 1
ATOM 559 O O . THR A 1 71 ? 9.227 3.213 -8.126 1.00 79.50 71 THR A O 1
ATOM 562 N N . LEU A 1 72 ? 11.035 3.921 -6.951 1.00 71.81 72 LEU A N 1
ATOM 563 C CA . LEU A 1 72 ? 11.042 5.322 -7.399 1.00 71.81 72 LEU A CA 1
ATOM 564 C C . LEU A 1 72 ? 11.865 5.518 -8.682 1.00 71.81 72 LEU A C 1
ATOM 566 O O . LEU A 1 72 ? 11.496 6.289 -9.562 1.00 71.81 72 LEU A O 1
ATOM 570 N N . CYS A 1 73 ? 12.969 4.792 -8.833 1.00 70.50 73 CYS A N 1
ATOM 571 C CA . CYS A 1 73 ? 13.767 4.781 -10.054 1.00 70.50 73 CYS A CA 1
ATOM 572 C C . CYS A 1 73 ? 13.429 3.559 -10.916 1.00 70.50 73 CYS A C 1
ATOM 574 O O . CYS A 1 73 ? 13.072 2.495 -10.408 1.00 70.50 73 CYS A O 1
ATOM 576 N N . GLY A 1 74 ? 13.518 3.730 -12.236 1.00 68.12 74 GLY A N 1
ATOM 577 C CA . GLY A 1 74 ? 13.476 2.609 -13.167 1.00 68.12 74 GLY A CA 1
ATOM 578 C C . GLY A 1 74 ? 14.698 1.713 -12.999 1.00 68.12 74 GLY A C 1
ATOM 579 O O . GLY A 1 74 ? 15.737 2.142 -12.495 1.00 68.12 74 GLY A O 1
ATOM 580 N N . ASP A 1 75 ? 14.572 0.468 -13.447 1.00 74.00 75 ASP A N 1
ATOM 581 C CA . ASP A 1 75 ? 15.674 -0.488 -13.429 1.00 74.00 75 ASP A CA 1
ATOM 582 C C . ASP A 1 75 ? 16.867 -0.014 -14.279 1.00 74.00 75 ASP A C 1
ATOM 584 O O . ASP A 1 75 ? 16.758 0.873 -15.130 1.00 74.00 75 ASP A O 1
ATOM 588 N N . ASN A 1 76 ? 18.037 -0.605 -14.039 1.00 83.38 76 ASN A N 1
ATOM 589 C CA . ASN A 1 76 ? 19.257 -0.275 -14.770 1.00 83.38 76 ASN A CA 1
ATOM 590 C C . ASN A 1 76 ? 19.205 -0.862 -16.195 1.00 83.38 76 ASN A C 1
ATOM 592 O O . ASN A 1 76 ? 19.258 -2.082 -16.368 1.00 83.38 76 ASN A O 1
ATOM 596 N N . GLU A 1 77 ? 19.148 0.009 -17.206 1.00 85.69 77 GLU A N 1
ATOM 597 C CA . GLU A 1 77 ? 19.072 -0.389 -18.618 1.00 85.69 77 GLU A CA 1
ATOM 598 C C . GLU A 1 77 ? 20.267 -1.253 -19.041 1.00 85.69 77 GLU A C 1
ATOM 600 O O . GLU A 1 77 ? 20.080 -2.301 -19.657 1.00 85.69 77 GLU A O 1
ATOM 605 N N . ALA A 1 78 ? 21.490 -0.891 -18.636 1.00 87.50 78 ALA A N 1
ATOM 606 C CA . ALA A 1 78 ? 22.688 -1.668 -18.950 1.00 87.50 78 ALA A CA 1
ATOM 607 C C . ALA A 1 78 ? 22.611 -3.087 -18.365 1.00 87.50 78 ALA A C 1
ATOM 609 O O . ALA A 1 78 ? 22.966 -4.064 -19.028 1.00 87.50 78 ALA A O 1
ATOM 610 N N . ARG A 1 79 ? 22.075 -3.230 -17.146 1.00 87.00 79 ARG A N 1
ATOM 611 C CA . ARG A 1 79 ? 21.806 -4.546 -16.551 1.00 87.00 79 ARG A CA 1
ATOM 612 C C . ARG A 1 79 ? 20.759 -5.312 -17.359 1.00 87.00 79 ARG A C 1
ATOM 614 O O . ARG A 1 79 ? 20.949 -6.505 -17.584 1.00 87.00 79 ARG A O 1
ATOM 621 N N . SER A 1 80 ? 19.694 -4.655 -17.819 1.00 87.88 80 SER A N 1
ATOM 622 C CA . SER A 1 80 ? 18.686 -5.284 -18.681 1.00 87.88 80 SER A CA 1
ATOM 623 C C . SER A 1 80 ? 19.275 -5.756 -20.012 1.00 87.88 80 SER A C 1
ATOM 625 O O . SER A 1 80 ? 18.942 -6.852 -20.454 1.00 87.88 80 SER A O 1
ATOM 627 N N . ILE A 1 81 ? 20.158 -4.979 -20.643 1.00 90.44 81 ILE A N 1
ATOM 628 C CA . ILE A 1 81 ? 20.851 -5.390 -21.874 1.00 90.44 81 ILE A CA 1
ATOM 629 C C . ILE A 1 81 ? 21.660 -6.664 -21.608 1.00 90.44 81 ILE A C 1
ATOM 631 O O . ILE A 1 81 ? 21.562 -7.639 -22.352 1.00 90.44 81 ILE A O 1
ATOM 635 N N . GLN A 1 82 ? 22.409 -6.704 -20.502 1.00 91.12 82 GLN A N 1
ATOM 636 C CA . GLN A 1 82 ? 23.217 -7.871 -20.143 1.00 91.12 82 GLN A CA 1
ATOM 637 C C . GLN A 1 82 ? 22.379 -9.128 -19.874 1.00 91.12 82 GLN A C 1
ATOM 639 O O . GLN A 1 82 ? 22.801 -10.229 -20.235 1.00 91.12 82 GLN A O 1
ATOM 644 N N . THR A 1 83 ? 21.218 -9.010 -19.219 1.00 90.56 83 THR A N 1
ATOM 645 C CA . THR A 1 83 ? 20.347 -10.171 -18.968 1.00 90.56 83 THR A CA 1
ATOM 646 C C . THR A 1 83 ? 19.661 -10.649 -20.245 1.00 90.56 83 THR A C 1
ATOM 648 O O . THR A 1 83 ? 19.594 -11.859 -20.477 1.00 90.56 83 THR A O 1
ATOM 651 N N . LEU A 1 84 ? 19.225 -9.727 -21.108 1.00 90.56 84 LEU A N 1
ATOM 652 C CA . LEU A 1 84 ? 18.658 -10.044 -22.419 1.00 90.56 84 LEU A CA 1
ATOM 653 C C . LEU A 1 84 ? 19.685 -10.730 -23.325 1.00 90.56 84 LEU A C 1
ATOM 655 O O . LEU A 1 84 ? 19.354 -11.739 -23.943 1.00 90.56 84 LEU A O 1
ATOM 659 N N . ALA A 1 85 ? 20.935 -10.259 -23.347 1.00 92.00 85 ALA A N 1
ATOM 660 C CA . ALA A 1 85 ? 22.013 -10.881 -24.114 1.00 92.00 85 ALA A CA 1
ATOM 661 C C . ALA A 1 85 ? 22.303 -12.318 -23.651 1.00 92.00 85 ALA A C 1
ATOM 663 O O . ALA A 1 85 ? 22.388 -13.228 -24.477 1.00 92.00 85 ALA A O 1
ATOM 664 N N . ARG A 1 86 ? 22.375 -12.553 -22.330 1.00 92.62 86 ARG A N 1
ATOM 665 C CA . ARG A 1 86 ? 22.541 -13.906 -21.764 1.00 92.62 86 ARG A CA 1
ATOM 666 C C . ARG A 1 86 ? 21.381 -14.834 -22.129 1.00 92.62 86 ARG A C 1
ATOM 668 O O . ARG A 1 86 ? 21.606 -15.985 -22.495 1.00 92.62 86 ARG A O 1
ATOM 675 N N . SER A 1 87 ? 20.148 -14.335 -22.040 1.00 90.88 87 SER A N 1
ATOM 676 C CA . SER A 1 87 ? 18.948 -15.091 -22.413 1.00 90.88 87 SER A CA 1
ATOM 677 C C . SER A 1 87 ? 18.937 -15.432 -23.908 1.00 90.88 87 SER A C 1
ATOM 679 O O . SER A 1 87 ? 18.700 -16.579 -24.285 1.00 90.88 87 SER A O 1
ATOM 681 N N . ALA A 1 88 ? 19.271 -14.463 -24.766 1.00 92.50 88 ALA A N 1
ATOM 682 C CA . ALA A 1 88 ? 19.341 -14.650 -26.210 1.00 92.50 88 ALA A CA 1
ATOM 683 C C . ALA A 1 88 ? 20.386 -15.710 -26.594 1.00 92.50 88 ALA A C 1
ATOM 685 O O . ALA A 1 88 ? 20.053 -16.635 -27.334 1.00 92.50 88 ALA A O 1
ATOM 686 N N . ALA A 1 89 ? 21.588 -15.654 -26.006 1.00 92.38 89 ALA A N 1
ATOM 687 C CA . ALA A 1 89 ? 22.640 -16.649 -26.219 1.00 92.38 89 ALA A CA 1
ATOM 688 C C . ALA A 1 89 ? 22.190 -18.071 -25.844 1.00 92.38 89 ALA A C 1
ATOM 690 O O . ALA A 1 89 ? 22.368 -19.002 -26.626 1.00 92.38 89 ALA A O 1
ATOM 691 N N . ARG A 1 90 ? 21.525 -18.237 -24.691 1.00 93.06 90 ARG A N 1
ATOM 692 C CA . ARG A 1 90 ? 20.982 -19.533 -24.243 1.00 93.06 90 ARG A CA 1
ATOM 693 C C . ARG A 1 90 ? 19.941 -20.113 -25.207 1.00 93.06 90 ARG A C 1
ATOM 695 O O . ARG A 1 90 ? 19.808 -21.328 -25.300 1.00 93.06 90 ARG A O 1
ATOM 702 N N . HIS A 1 91 ? 19.192 -19.260 -25.896 1.00 92.50 91 HIS A N 1
ATOM 703 C CA . HIS A 1 91 ? 18.139 -19.666 -26.825 1.00 92.50 91 HIS A CA 1
ATOM 704 C C . HIS A 1 91 ? 18.559 -19.595 -28.302 1.00 92.50 91 HIS A C 1
ATOM 706 O O . HIS A 1 91 ? 17.697 -19.707 -29.171 1.00 92.50 91 HIS A O 1
ATOM 712 N N . GLY A 1 92 ? 19.851 -19.390 -28.597 1.00 91.62 92 GLY A N 1
ATOM 713 C CA . GLY A 1 92 ? 20.361 -19.278 -29.969 1.00 91.62 92 GLY A CA 1
ATOM 714 C C . GLY A 1 92 ? 19.793 -18.087 -30.752 1.00 91.62 92 GLY A C 1
ATOM 715 O O . GLY A 1 92 ? 19.763 -18.108 -31.979 1.00 91.62 92 GLY A O 1
ATOM 716 N N . LYS A 1 93 ? 19.298 -17.056 -30.058 1.00 91.38 93 LYS A N 1
ATOM 717 C CA . LYS A 1 93 ? 18.725 -15.841 -30.653 1.00 91.38 93 LYS A CA 1
ATOM 718 C C . LYS A 1 93 ? 19.754 -14.711 -30.647 1.00 91.38 93 LYS A C 1
ATOM 720 O O . LYS A 1 93 ? 20.621 -14.650 -29.777 1.00 91.38 93 LYS A O 1
ATOM 725 N N . LYS A 1 94 ? 19.632 -13.768 -31.587 1.00 87.06 94 LYS 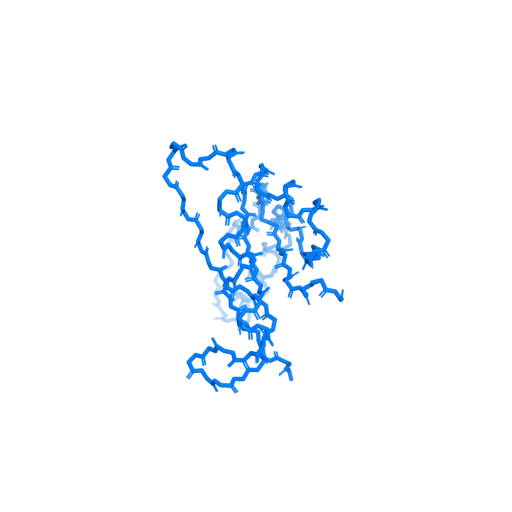A N 1
ATOM 726 C CA . LYS A 1 94 ? 20.401 -12.514 -31.540 1.00 87.06 94 LYS A CA 1
ATOM 727 C C . LYS A 1 94 ? 19.938 -11.661 -30.357 1.00 87.06 94 LYS A C 1
ATOM 729 O O . LYS A 1 94 ? 18.739 -11.540 -30.112 1.00 87.06 94 LYS A O 1
ATOM 734 N N . ALA A 1 95 ? 20.892 -11.077 -29.635 1.00 83.38 95 ALA A N 1
ATOM 735 C CA . ALA A 1 95 ? 20.602 -10.140 -28.558 1.00 83.38 95 ALA A CA 1
ATOM 736 C C . ALA A 1 95 ? 19.984 -8.850 -29.120 1.00 83.38 95 ALA A C 1
ATOM 738 O O . ALA A 1 95 ? 20.407 -8.360 -30.168 1.00 83.38 95 ALA A O 1
ATOM 739 N N . ALA A 1 96 ? 18.995 -8.300 -28.416 1.00 77.31 96 ALA A N 1
ATOM 740 C CA . ALA A 1 96 ? 18.489 -6.964 -28.707 1.00 77.31 96 ALA A CA 1
ATOM 741 C C . ALA A 1 96 ? 19.533 -5.914 -28.288 1.00 77.31 96 ALA A C 1
ATOM 743 O O . ALA A 1 96 ? 20.179 -6.066 -27.252 1.00 77.31 96 ALA A O 1
ATOM 744 N N . GLY A 1 97 ? 19.694 -4.856 -29.089 1.00 80.56 97 GLY A N 1
ATOM 745 C CA . GLY A 1 97 ? 20.628 -3.754 -28.810 1.00 80.56 97 GLY A CA 1
ATOM 746 C C . GLY A 1 97 ? 20.137 -2.751 -27.759 1.00 80.56 97 GLY A C 1
ATOM 747 O O . GLY A 1 97 ? 20.846 -1.796 -27.465 1.00 80.56 97 GLY A O 1
ATOM 748 N N . SER A 1 98 ? 18.938 -2.951 -27.208 1.00 84.31 98 SER A N 1
ATOM 749 C CA . SER A 1 98 ? 18.312 -2.082 -26.210 1.00 84.31 98 SER A CA 1
ATOM 750 C C . SER A 1 98 ? 17.852 -2.872 -24.984 1.00 84.31 98 SER A C 1
ATOM 752 O O . SER A 1 98 ? 17.626 -4.085 -25.048 1.00 84.31 98 SER A O 1
ATOM 754 N N . GLY A 1 99 ? 17.739 -2.178 -23.850 1.00 83.38 99 GLY A N 1
ATOM 755 C CA . GLY A 1 99 ? 17.258 -2.731 -22.588 1.00 83.38 99 GLY A CA 1
ATOM 756 C C . GLY A 1 99 ? 16.028 -1.998 -22.068 1.00 83.38 99 GLY A C 1
ATOM 757 O O . GLY A 1 99 ? 15.632 -0.954 -22.575 1.00 83.38 99 GLY A O 1
ATOM 758 N N . PHE A 1 100 ? 15.421 -2.548 -21.022 1.00 82.31 100 PHE A N 1
ATOM 759 C CA . PHE A 1 100 ? 14.374 -1.870 -20.268 1.00 82.31 100 PHE A CA 1
ATOM 760 C C . PHE A 1 100 ? 15.001 -1.186 -19.052 1.00 82.31 100 PHE A C 1
ATOM 762 O O . PHE A 1 100 ? 15.762 -1.813 -18.316 1.00 82.31 100 PHE A O 1
ATOM 769 N N . GLY A 1 101 ? 14.683 0.086 -18.815 1.00 79.12 101 GLY A N 1
ATOM 770 C CA . GLY A 1 101 ? 15.216 0.806 -17.660 1.00 79.12 101 GLY A CA 1
ATOM 771 C C . GLY A 1 101 ? 15.171 2.321 -17.808 1.00 79.12 101 GLY A C 1
ATOM 772 O O . GLY A 1 101 ? 14.662 2.833 -18.797 1.00 79.12 101 GLY A O 1
ATOM 773 N N . GLY A 1 102 ? 15.662 3.042 -16.801 1.00 73.69 102 GLY A N 1
ATOM 774 C CA . GLY A 1 102 ? 15.933 4.487 -16.884 1.00 73.69 102 GLY A CA 1
ATOM 775 C C . GLY A 1 102 ? 14.748 5.438 -16.662 1.00 73.69 102 GLY A C 1
ATOM 776 O O . GLY A 1 102 ? 14.963 6.600 -16.328 1.00 73.69 102 GLY A O 1
ATOM 777 N N . TYR A 1 103 ? 13.499 4.975 -16.762 1.00 72.31 103 TYR A N 1
ATOM 778 C CA . TYR A 1 103 ? 12.321 5.829 -16.541 1.00 72.31 103 TYR A CA 1
ATOM 779 C C . TYR A 1 103 ? 11.878 5.851 -15.077 1.00 72.31 103 TYR A C 1
ATOM 781 O O . TYR A 1 103 ? 11.742 4.799 -14.454 1.00 72.31 103 TYR A O 1
ATOM 789 N N . PHE A 1 104 ? 11.558 7.037 -14.553 1.00 70.31 104 PHE A N 1
ATOM 790 C CA . PHE A 1 104 ? 10.958 7.193 -13.226 1.00 70.31 104 PHE A CA 1
ATOM 791 C C . PHE A 1 104 ? 9.668 6.367 -13.122 1.00 70.31 104 PHE A C 1
ATOM 793 O O . PHE A 1 104 ? 8.761 6.476 -13.951 1.00 70.31 104 PHE A O 1
ATOM 800 N N . ARG A 1 105 ? 9.583 5.521 -12.097 1.00 71.00 105 ARG A N 1
ATOM 801 C CA . ARG A 1 105 ? 8.362 4.805 -11.736 1.00 71.00 105 ARG A CA 1
ATOM 802 C C . ARG A 1 105 ? 7.932 5.443 -10.430 1.00 71.00 105 ARG A C 1
ATOM 804 O O . ARG A 1 105 ? 8.636 5.349 -9.452 1.00 71.00 105 ARG A O 1
ATOM 811 N N . ALA A 1 106 ? 6.809 6.139 -10.374 1.00 78.75 106 ALA A N 1
ATOM 812 C CA . ALA A 1 106 ? 6.380 6.745 -9.111 1.00 78.75 106 ALA A CA 1
ATOM 813 C C . ALA A 1 106 ? 5.670 5.725 -8.198 1.00 78.75 106 ALA A C 1
ATOM 815 O O . ALA A 1 106 ? 4.799 6.112 -7.433 1.00 78.75 106 ALA A O 1
ATOM 816 N N . VAL A 1 107 ? 5.933 4.418 -8.331 1.00 87.00 107 VAL A N 1
ATOM 817 C CA . VAL A 1 107 ? 5.063 3.376 -7.763 1.00 87.00 107 VAL A CA 1
ATOM 818 C C . VAL A 1 107 ? 5.443 3.112 -6.310 1.00 87.00 107 VAL A C 1
ATOM 820 O O . VAL A 1 107 ? 6.549 2.665 -6.001 1.00 87.00 107 VAL A O 1
ATOM 823 N N . GLN A 1 108 ? 4.495 3.358 -5.413 1.00 91.62 108 GLN A N 1
ATOM 824 C CA . GLN A 1 108 ? 4.647 3.170 -3.975 1.00 91.62 108 GLN A CA 1
ATOM 825 C C . GLN A 1 108 ? 3.623 2.140 -3.490 1.00 91.62 108 GLN A C 1
ATOM 827 O O . GLN A 1 108 ? 2.433 2.262 -3.788 1.00 91.62 108 GLN A O 1
ATOM 832 N N . GLY A 1 109 ? 4.092 1.112 -2.783 1.00 93.94 109 GLY A N 1
ATOM 833 C CA . GLY A 1 109 ? 3.268 0.040 -2.233 1.00 93.94 109 GLY A CA 1
ATOM 834 C C . GLY A 1 109 ? 3.071 0.192 -0.731 1.00 93.94 109 GLY A C 1
ATOM 835 O O . GLY A 1 109 ? 4.024 0.415 0.016 1.00 93.94 109 GLY A O 1
ATOM 836 N N . PHE A 1 110 ? 1.830 0.024 -0.293 1.00 95.75 110 PHE A N 1
ATOM 837 C CA . PHE A 1 110 ? 1.392 0.143 1.091 1.00 95.75 110 PHE A CA 1
ATOM 838 C C . PHE A 1 110 ? 0.599 -1.092 1.498 1.00 95.75 110 PHE A C 1
ATOM 840 O O . PHE A 1 110 ? -0.214 -1.592 0.722 1.00 95.75 110 PHE A O 1
ATOM 847 N N . ARG A 1 111 ? 0.812 -1.569 2.720 1.00 96.44 111 ARG A N 1
ATOM 848 C CA . ARG A 1 111 ? 0.038 -2.646 3.331 1.00 96.44 111 ARG A CA 1
ATOM 849 C C . ARG A 1 111 ? -0.815 -2.080 4.456 1.00 96.44 111 ARG A C 1
ATOM 851 O O . ARG A 1 111 ? -0.302 -1.354 5.305 1.00 96.44 111 ARG A O 1
ATOM 858 N N . TYR A 1 112 ? -2.092 -2.438 4.458 1.00 96.38 112 TYR A N 1
ATOM 859 C CA . TYR A 1 112 ? -3.003 -2.143 5.554 1.00 96.38 112 TYR A CA 1
ATOM 860 C C . TYR A 1 112 ? -2.829 -3.173 6.669 1.00 96.38 112 TYR A C 1
ATOM 862 O O . TYR A 1 112 ? -2.969 -4.374 6.417 1.00 96.38 112 TYR A O 1
ATOM 870 N N . LEU A 1 113 ? -2.536 -2.701 7.878 1.00 94.06 113 LEU A N 1
ATOM 871 C CA . LEU A 1 113 ? -2.381 -3.525 9.080 1.00 94.06 113 LEU A CA 1
ATOM 872 C C . LEU A 1 113 ? -3.532 -3.330 10.080 1.00 94.06 113 LEU A C 1
ATOM 874 O O . LEU A 1 113 ? -3.762 -4.209 10.909 1.00 94.06 113 LEU A O 1
ATOM 878 N N . GLY A 1 114 ? -4.306 -2.251 9.933 1.00 92.38 114 GLY A N 1
ATOM 879 C CA . GLY A 1 114 ? -5.315 -1.843 10.909 1.00 92.38 114 GLY A CA 1
ATOM 880 C C . GLY A 1 114 ? -4.713 -0.983 12.019 1.00 92.38 114 GLY A C 1
ATOM 881 O O . GLY A 1 114 ? -3.497 -0.831 12.108 1.00 92.38 114 GLY A O 1
ATOM 882 N N . LEU A 1 115 ? -5.581 -0.393 12.837 1.00 83.88 115 LEU A N 1
ATOM 883 C CA . LEU A 1 115 ? -5.183 0.170 14.126 1.00 83.88 115 LEU A CA 1
ATOM 884 C C . LEU A 1 115 ? -5.271 -0.972 15.142 1.00 83.88 115 LEU A C 1
ATOM 886 O O . LEU A 1 115 ? -6.268 -1.702 15.125 1.00 83.88 115 LEU A O 1
ATOM 890 N N . GLU A 1 116 ? -4.222 -1.164 15.940 1.00 58.34 116 GLU A N 1
ATOM 891 C CA . GLU A 1 116 ? -4.288 -2.046 17.114 1.00 58.34 116 GLU A CA 1
ATOM 892 C C . GLU A 1 116 ? -5.335 -1.547 18.116 1.00 58.34 116 GLU A C 1
ATOM 894 O O . GLU A 1 116 ? -5.441 -0.310 18.301 1.00 58.34 116 GLU A O 1
#

pLDDT: mean 88.94, std 8.7, range [45.69, 96.62]

Radius of gyration: 19.23 Å; chains: 1; bounding box: 40×37×49 Å